Protein AF-A0A815MAZ8-F1 (afdb_monomer)

Organism: NCBI:txid392033

Nearest PDB structures (foldseek):
  8f6m-assembly1_H  TM=9.316E-01  e=6.338E-05  Oryctolagus cuniculus
  8f6m-assembly1_G  TM=9.342E-01  e=8.977E-05  Oryctolagus cuniculus
  3h6o-assembly1_C  TM=9.702E-01  e=1.461E-04  Homo sapiens
  3n25-assembly2_H  TM=9.374E-01  e=1.032E-04  Oryctolagus cuniculus
  4fxj-assembly1_A  TM=9.429E-01  e=1.271E-04  Homo sapiens

Sequence (74 aa):
LEVEADVEFKQHNISTSQALAMSDWLIDVDTRVNEAIRFAKERGFCSPGDAVIVVTGWRPGHGTTNTLRIIYAD

InterPro domains:
  IPR015795 Pyruvate kinase, C-terminal [PF02887] (27-71)
  IPR036918 Pyruvate kinase, C-terminal domain superfamily [G3DSA:3.40.1380.20] (7-73)
  IPR036918 Pyruvate kinase, C-terminal domain superfamily [SSF52935] (22-72)

Solvent-accessible surface area (backbone atoms only — not comparable to full-atom values): 5059 Å² total; per-residue (Å²): 132,85,78,79,73,80,86,79,89,84,88,82,92,82,82,80,90,73,80,66,81,94,79,48,68,66,61,53,51,52,52,54,50,52,53,50,51,52,53,31,42,77,70,67,76,47,52,70,71,37,81,42,82,46,79,41,46,92,59,90,74,84,92,46,77,79,40,79,46,81,45,64,39,116

Structure (mmCIF, N/CA/C/O backbone):
data_AF-A0A815MAZ8-F1
#
_entry.id   AF-A0A815MAZ8-F1
#
loop_
_atom_site.group_PDB
_atom_site.id
_atom_site.type_symbol
_atom_site.label_atom_id
_atom_site.label_alt_id
_atom_site.label_comp_id
_atom_site.label_asym_id
_atom_site.label_entity_id
_atom_site.label_seq_id
_atom_site.pdbx_PDB_ins_code
_atom_site.Cartn_x
_atom_site.Cartn_y
_atom_site.Cartn_z
_atom_site.occupancy
_atom_site.B_iso_or_equiv
_atom_site.auth_seq_id
_atom_site.auth_comp_id
_atom_site.auth_asym_id
_atom_site.auth_atom_id
_atom_site.pdbx_PDB_model_num
ATOM 1 N N . LEU A 1 1 ? -36.965 -8.617 10.816 1.00 50.84 1 LEU A N 1
ATOM 2 C CA . LEU A 1 1 ? -36.715 -8.146 9.441 1.00 50.84 1 LEU A CA 1
ATOM 3 C C . LEU A 1 1 ? -35.212 -8.030 9.328 1.00 50.84 1 LEU A C 1
ATOM 5 O O . LEU A 1 1 ? -34.650 -7.117 9.918 1.00 50.84 1 LEU A O 1
ATOM 9 N N . GLU A 1 2 ? -34.565 -9.030 8.739 1.00 55.59 2 GLU A N 1
ATOM 10 C CA . GLU A 1 2 ? -33.144 -8.925 8.414 1.00 55.59 2 GLU A CA 1
ATOM 11 C C . GLU A 1 2 ? -33.020 -7.825 7.364 1.00 55.59 2 GLU A C 1
ATOM 13 O O . GLU A 1 2 ? -33.680 -7.868 6.327 1.00 55.59 2 GLU A O 1
ATOM 18 N N . VAL A 1 3 ? -32.277 -6.775 7.698 1.00 62.97 3 VAL A N 1
ATOM 19 C CA . VAL A 1 3 ? -31.915 -5.755 6.723 1.00 62.97 3 VAL A CA 1
ATOM 20 C C . VAL A 1 3 ? -30.807 -6.394 5.903 1.00 62.97 3 VAL A C 1
ATOM 22 O O . VAL A 1 3 ? -29.665 -6.447 6.357 1.00 62.97 3 VAL A O 1
ATOM 25 N N . GLU A 1 4 ? -31.150 -6.956 4.745 1.00 60.50 4 GLU A N 1
ATOM 26 C CA . GLU A 1 4 ? -30.133 -7.272 3.749 1.00 60.50 4 GLU A CA 1
ATOM 27 C C . GLU A 1 4 ? -29.483 -5.946 3.359 1.00 60.50 4 GLU A C 1
ATOM 29 O O . GLU A 1 4 ? -30.111 -5.069 2.768 1.00 60.50 4 GLU A O 1
ATOM 34 N N . ALA A 1 5 ? -28.243 -5.750 3.797 1.00 68.00 5 ALA A N 1
ATOM 35 C CA . ALA A 1 5 ? -27.439 -4.652 3.307 1.00 68.00 5 ALA A CA 1
ATOM 36 C C . ALA A 1 5 ? -27.086 -4.968 1.852 1.00 68.00 5 ALA A C 1
ATOM 38 O O . ALA A 1 5 ? -26.435 -5.980 1.583 1.00 68.00 5 ALA A O 1
ATOM 39 N N . ASP A 1 6 ? -27.516 -4.116 0.924 1.00 72.94 6 ASP A N 1
ATOM 40 C CA . ASP A 1 6 ? -27.109 -4.212 -0.473 1.00 72.94 6 ASP A CA 1
ATOM 41 C C . ASP A 1 6 ? -25.575 -4.179 -0.564 1.00 72.94 6 ASP A C 1
ATOM 43 O O . ASP A 1 6 ? -24.918 -3.239 -0.107 1.00 72.94 6 ASP A O 1
ATOM 47 N N . VAL A 1 7 ? -24.986 -5.228 -1.143 1.00 72.94 7 VAL A N 1
ATOM 48 C CA . VAL A 1 7 ? -23.544 -5.283 -1.398 1.00 72.94 7 VAL A CA 1
ATOM 49 C C . VAL A 1 7 ? -23.232 -4.366 -2.578 1.00 72.94 7 VAL A C 1
ATOM 51 O O . VAL A 1 7 ? -23.528 -4.686 -3.729 1.00 72.94 7 VAL A O 1
ATOM 54 N N . GLU A 1 8 ? -22.616 -3.219 -2.301 1.00 74.44 8 GLU A N 1
ATOM 55 C CA . GLU A 1 8 ? -22.230 -2.255 -3.331 1.00 74.44 8 GLU A CA 1
ATOM 56 C C . GLU A 1 8 ? -20.773 -2.477 -3.778 1.00 74.44 8 GLU A C 1
ATOM 58 O O . GLU A 1 8 ? -19.828 -2.283 -3.011 1.00 74.44 8 GLU A O 1
ATOM 63 N N . PHE A 1 9 ? -20.571 -2.854 -5.044 1.00 79.50 9 PHE A N 1
ATOM 64 C CA . PHE A 1 9 ? -19.238 -2.953 -5.648 1.00 79.50 9 PHE A CA 1
ATOM 65 C C . PHE A 1 9 ? -18.760 -1.573 -6.127 1.00 79.50 9 PHE A C 1
ATOM 67 O O . PHE A 1 9 ? -19.371 -0.980 -7.016 1.00 79.50 9 PHE A O 1
ATOM 74 N N . LYS A 1 10 ? -17.642 -1.069 -5.580 1.00 83.81 10 LYS A N 1
ATOM 75 C CA . LYS A 1 10 ? -17.060 0.242 -5.936 1.00 83.81 10 LYS A CA 1
ATOM 76 C C . LYS A 1 10 ? -15.662 0.106 -6.528 1.00 83.81 10 LYS A C 1
ATOM 78 O O . LYS A 1 10 ? -14.774 -0.464 -5.903 1.00 83.81 10 LYS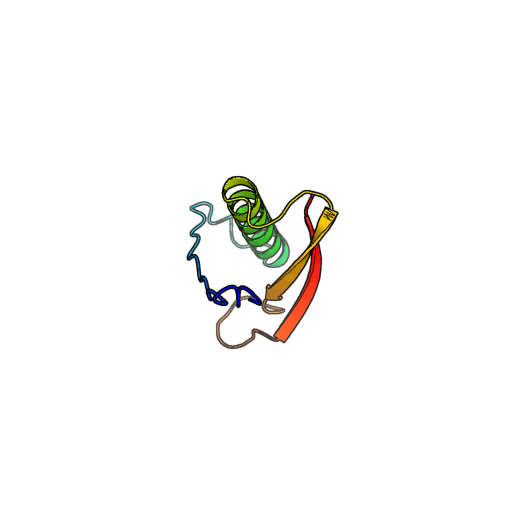 A O 1
ATOM 83 N N . GLN A 1 11 ? -15.451 0.702 -7.702 1.00 89.50 11 GLN A N 1
ATOM 84 C CA . GLN A 1 11 ? -14.127 0.898 -8.292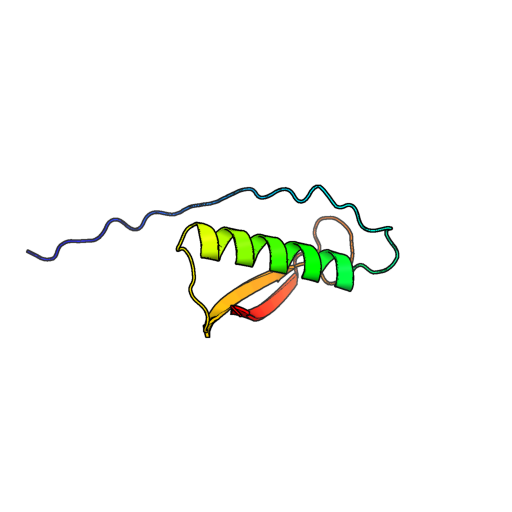 1.00 89.50 11 GLN A CA 1
ATOM 85 C C . GLN A 1 11 ? -13.815 2.394 -8.364 1.00 89.50 11 GLN A C 1
ATOM 87 O O . GLN A 1 11 ? -14.585 3.172 -8.927 1.00 89.50 11 GLN A O 1
ATOM 92 N N . HIS A 1 12 ? -12.658 2.790 -7.833 1.00 90.00 12 HIS A N 1
ATOM 93 C CA . HIS A 1 12 ? -12.156 4.159 -7.911 1.00 90.00 12 HIS A CA 1
ATOM 94 C C . HIS A 1 12 ? -10.850 4.193 -8.700 1.00 90.00 12 HIS A C 1
ATOM 96 O O . HIS A 1 12 ? -9.886 3.515 -8.352 1.00 90.00 12 HIS A O 1
ATOM 102 N N . ASN A 1 13 ? -10.816 5.002 -9.758 1.00 89.44 13 ASN A N 1
ATOM 103 C CA . ASN A 1 13 ? -9.603 5.229 -10.532 1.00 89.44 13 ASN A CA 1
ATOM 104 C C . ASN A 1 13 ? -8.813 6.372 -9.890 1.00 89.44 13 ASN A C 1
ATOM 106 O O . ASN A 1 13 ? -9.333 7.476 -9.734 1.00 89.44 13 ASN A O 1
ATOM 110 N N . ILE A 1 14 ? -7.562 6.099 -9.530 1.00 87.50 14 ILE A N 1
ATOM 111 C CA . ILE A 1 14 ? -6.656 7.057 -8.897 1.00 87.50 14 ILE A CA 1
ATOM 112 C C . ILE A 1 14 ? -5.481 7.256 -9.849 1.00 87.50 14 ILE A C 1
ATOM 114 O O . ILE A 1 14 ? -4.889 6.290 -10.329 1.00 87.50 14 ILE A O 1
ATOM 118 N N . SER A 1 15 ? -5.152 8.508 -10.143 1.00 82.56 15 SER A N 1
ATOM 119 C CA . SER A 1 15 ? -3.982 8.863 -10.942 1.00 82.56 15 SER A CA 1
ATOM 120 C C . SER A 1 15 ? -3.012 9.632 -10.064 1.00 82.56 15 SER A C 1
ATOM 122 O O . SER A 1 15 ? -3.399 10.607 -9.427 1.00 82.56 15 SER A O 1
ATOM 124 N N . THR A 1 16 ? -1.757 9.197 -10.032 1.00 71.81 16 THR A N 1
ATOM 125 C CA . THR A 1 16 ? -0.675 9.947 -9.391 1.00 71.81 16 THR A CA 1
ATOM 126 C C . THR A 1 16 ? 0.063 10.713 -10.484 1.00 71.81 16 THR A C 1
ATOM 128 O O . THR A 1 16 ? 0.357 10.175 -11.552 1.00 71.81 16 THR A O 1
ATOM 131 N N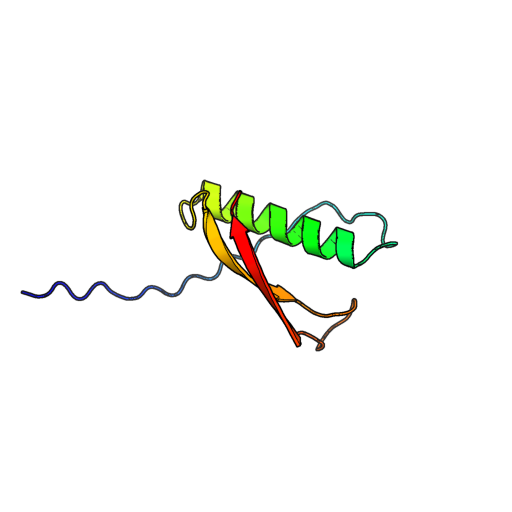 . SER A 1 17 ? 0.302 12.002 -10.247 1.00 59.19 17 SER A N 1
ATOM 132 C CA . SER A 1 17 ? 0.979 12.896 -11.191 1.00 59.19 17 SER A CA 1
ATOM 133 C C . SER A 1 17 ? 2.503 12.783 -11.130 1.00 59.19 17 SER A C 1
ATOM 135 O O . SER A 1 17 ? 3.196 13.470 -11.878 1.00 59.19 17 SER A O 1
ATOM 137 N N . GLN A 1 18 ? 3.043 11.954 -10.232 1.00 55.78 18 GLN A N 1
ATOM 138 C CA . GLN A 1 18 ? 4.476 11.857 -10.008 1.00 55.78 18 GLN A CA 1
ATOM 139 C C . GLN A 1 18 ? 5.034 10.653 -10.766 1.00 55.78 18 GLN A C 1
ATOM 141 O O . GLN A 1 18 ? 5.194 9.566 -10.221 1.00 55.78 18 GLN A O 1
ATOM 146 N N . ALA A 1 19 ? 5.343 10.866 -12.046 1.00 53.59 19 ALA A N 1
ATOM 147 C CA . ALA A 1 19 ? 6.253 9.988 -12.765 1.00 53.59 19 ALA A CA 1
ATOM 148 C C . ALA A 1 19 ? 7.643 10.149 -12.131 1.00 53.59 19 ALA A C 1
ATOM 150 O O . ALA A 1 19 ?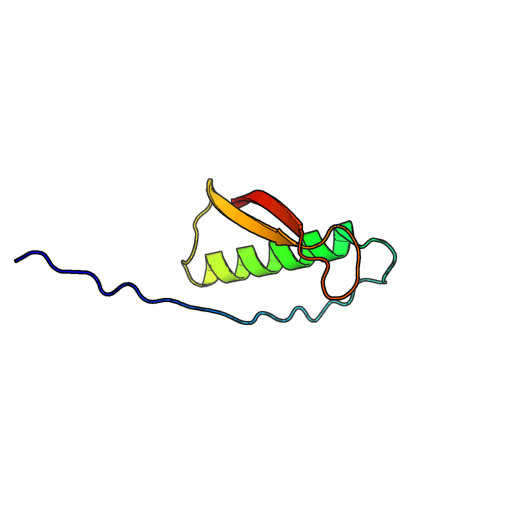 8.388 11.072 -12.465 1.00 53.59 19 ALA A O 1
ATOM 151 N N . LEU A 1 20 ? 7.965 9.303 -11.150 1.00 56.12 20 LEU A N 1
ATOM 152 C CA . LEU A 1 20 ? 9.325 9.210 -10.631 1.00 56.12 20 LEU A CA 1
ATOM 153 C C . LEU A 1 20 ? 10.248 8.835 -11.796 1.00 56.12 20 LEU A C 1
ATOM 155 O O . LEU A 1 20 ? 9.864 8.063 -12.678 1.00 56.12 20 LEU A O 1
ATOM 159 N N . ALA A 1 21 ? 11.452 9.411 -11.830 1.00 57.56 21 ALA A N 1
ATOM 160 C CA . ALA A 1 21 ? 12.457 9.046 -12.820 1.00 57.56 21 ALA A CA 1
ATOM 161 C C . ALA A 1 21 ? 12.609 7.515 -12.811 1.00 57.56 21 ALA A C 1
ATOM 163 O O . ALA A 1 21 ? 12.944 6.927 -11.786 1.00 57.56 21 ALA A O 1
ATOM 164 N N . MET A 1 22 ? 12.258 6.896 -13.941 1.00 55.09 22 MET A N 1
ATOM 165 C CA . MET A 1 22 ? 12.056 5.460 -14.151 1.00 55.09 22 MET A CA 1
ATOM 166 C C . MET A 1 22 ? 13.337 4.626 -13.956 1.00 55.09 22 MET A C 1
ATOM 168 O O . MET A 1 22 ? 13.833 4.040 -14.915 1.00 55.09 22 MET A O 1
ATOM 172 N N . SER A 1 23 ? 13.915 4.565 -12.757 1.00 63.00 23 SER A N 1
ATOM 173 C CA . SER A 1 23 ? 15.042 3.661 -12.489 1.00 63.00 23 SER A CA 1
ATOM 174 C C . SER A 1 23 ? 14.716 2.534 -11.517 1.00 63.00 23 SER A C 1
ATOM 176 O O . SER A 1 23 ? 15.441 1.545 -11.523 1.00 63.00 23 SER A O 1
ATOM 178 N N . ASP A 1 24 ? 13.622 2.612 -10.751 1.00 79.50 24 ASP A N 1
ATOM 179 C CA . ASP A 1 24 ? 13.222 1.515 -9.864 1.00 79.50 24 ASP A CA 1
ATOM 180 C C . ASP A 1 24 ? 11.704 1.271 -9.872 1.00 79.50 24 ASP A C 1
ATOM 182 O O . ASP A 1 24 ? 10.905 2.040 -9.335 1.00 79.50 24 ASP A O 1
ATOM 186 N N . TRP A 1 25 ? 11.314 0.166 -10.510 1.00 82.62 25 TRP A N 1
ATOM 187 C CA . TRP A 1 25 ? 9.932 -0.311 -10.589 1.00 82.62 25 TRP A CA 1
ATOM 188 C C . TRP A 1 25 ? 9.309 -0.547 -9.212 1.00 82.62 25 TRP A C 1
ATOM 190 O O . TRP A 1 25 ? 8.118 -0.301 -9.034 1.00 82.62 25 TRP A O 1
ATOM 200 N N . LEU A 1 26 ? 10.094 -1.016 -8.238 1.00 84.25 26 LEU A N 1
ATOM 201 C CA . LEU A 1 26 ? 9.579 -1.310 -6.903 1.00 84.25 26 LEU A CA 1
ATOM 202 C C . LEU A 1 26 ? 9.196 -0.018 -6.178 1.00 84.25 26 LEU A C 1
ATOM 204 O O . LEU A 1 26 ? 8.115 0.053 -5.596 1.00 84.25 26 LEU A O 1
ATOM 208 N N . ILE A 1 27 ? 10.027 1.022 -6.300 1.00 86.94 27 ILE A N 1
ATOM 209 C CA . ILE A 1 27 ? 9.755 2.344 -5.720 1.00 86.94 27 ILE A CA 1
ATOM 210 C C . ILE A 1 27 ? 8.499 2.959 -6.347 1.00 86.94 27 ILE A C 1
ATOM 212 O O . ILE A 1 27 ? 7.653 3.495 -5.629 1.00 86.94 27 ILE A O 1
ATOM 216 N N . ASP A 1 28 ? 8.340 2.859 -7.670 1.00 86.62 28 ASP A N 1
ATOM 217 C CA . ASP A 1 28 ? 7.137 3.341 -8.360 1.0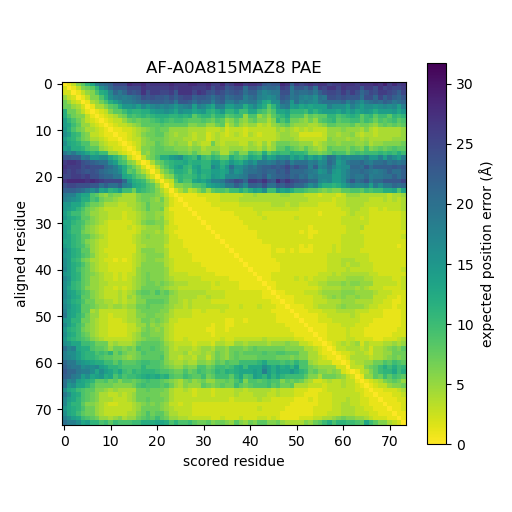0 86.62 28 ASP A CA 1
ATOM 218 C C . ASP A 1 28 ? 5.870 2.615 -7.881 1.00 86.62 28 ASP A C 1
ATOM 220 O O . ASP A 1 28 ? 4.871 3.252 -7.537 1.00 86.62 28 ASP A O 1
ATOM 224 N N . VAL A 1 29 ? 5.914 1.281 -7.814 1.00 88.88 29 VAL A N 1
ATOM 225 C CA . VAL A 1 29 ? 4.787 0.468 -7.345 1.00 88.88 29 VAL A CA 1
ATOM 226 C C . VAL A 1 29 ? 4.409 0.835 -5.913 1.00 88.88 29 VAL A C 1
ATOM 228 O O . VAL A 1 29 ? 3.232 1.081 -5.649 1.00 88.88 29 VAL A O 1
ATOM 231 N N . ASP A 1 30 ? 5.376 0.901 -5.001 1.00 89.81 30 ASP A N 1
ATOM 232 C CA . ASP A 1 30 ? 5.095 1.190 -3.595 1.00 89.81 30 ASP A CA 1
ATOM 233 C C . ASP A 1 30 ? 4.604 2.635 -3.401 1.00 89.81 30 ASP A C 1
ATOM 235 O O . ASP A 1 30 ? 3.680 2.870 -2.623 1.00 89.81 30 ASP A O 1
ATOM 239 N N . THR A 1 31 ? 5.101 3.595 -4.190 1.00 90.06 31 THR A N 1
ATOM 240 C CA . THR A 1 31 ? 4.577 4.973 -4.200 1.00 90.06 31 THR A CA 1
ATOM 241 C C . THR A 1 31 ? 3.102 5.002 -4.609 1.00 90.06 31 THR A C 1
ATOM 243 O O . THR A 1 31 ? 2.281 5.623 -3.932 1.00 90.06 31 THR A O 1
ATOM 246 N N . ARG A 1 32 ? 2.725 4.284 -5.677 1.00 90.50 32 ARG A N 1
ATOM 247 C CA . ARG A 1 32 ? 1.324 4.203 -6.130 1.00 90.50 32 ARG A CA 1
ATOM 248 C C . ARG A 1 32 ? 0.417 3.515 -5.114 1.00 90.50 32 ARG A C 1
ATOM 250 O O . ARG A 1 32 ? -0.722 3.939 -4.930 1.00 90.50 32 ARG A O 1
ATOM 257 N N . VAL A 1 33 ? 0.915 2.473 -4.452 1.00 92.50 33 VAL A N 1
ATOM 258 C CA . VAL A 1 33 ? 0.189 1.771 -3.386 1.00 92.50 33 VAL A CA 1
ATOM 259 C C . VAL A 1 33 ? -0.070 2.708 -2.206 1.00 92.50 33 VAL A C 1
ATOM 261 O O . VAL A 1 33 ? -1.208 2.800 -1.750 1.00 92.50 33 VAL A O 1
ATOM 264 N N . ASN A 1 34 ? 0.935 3.463 -1.762 1.00 92.31 34 ASN A N 1
ATOM 265 C CA . ASN A 1 34 ? 0.790 4.404 -0.651 1.00 92.31 34 ASN A CA 1
ATOM 266 C C . ASN A 1 34 ? -0.215 5.524 -0.955 1.00 92.31 34 ASN A C 1
ATOM 268 O O . ASN A 1 34 ? -1.054 5.846 -0.112 1.00 92.31 34 ASN A O 1
ATOM 272 N N . GLU A 1 35 ? -0.194 6.073 -2.171 1.00 92.81 35 GLU A N 1
ATOM 273 C CA . GLU A 1 35 ? -1.190 7.055 -2.619 1.00 92.81 35 GLU A CA 1
ATOM 274 C C . GLU A 1 35 ? -2.614 6.471 -2.623 1.00 92.81 35 GLU A C 1
ATOM 276 O O . GLU A 1 35 ? -3.558 7.130 -2.180 1.00 92.81 35 GLU A O 1
ATOM 281 N N . ALA A 1 36 ? -2.778 5.216 -3.059 1.00 93.56 36 ALA A N 1
ATOM 282 C CA . ALA A 1 36 ? -4.071 4.535 -3.041 1.00 93.56 36 ALA A CA 1
ATOM 283 C C . ALA A 1 36 ? -4.592 4.295 -1.614 1.00 93.56 36 ALA A C 1
ATOM 285 O O . ALA A 1 36 ? -5.777 4.505 -1.355 1.00 93.56 36 ALA A O 1
ATOM 286 N N . ILE A 1 37 ? -3.720 3.914 -0.674 1.00 94.19 37 ILE A N 1
ATOM 287 C CA . ILE A 1 37 ? -4.085 3.739 0.741 1.00 94.19 37 ILE A CA 1
ATOM 288 C C . ILE A 1 37 ? -4.437 5.085 1.374 1.00 94.19 37 ILE A C 1
ATOM 290 O O . ILE A 1 37 ? -5.419 5.169 2.108 1.00 94.19 37 ILE A O 1
ATOM 294 N N . ARG A 1 38 ? -3.695 6.162 1.075 1.00 93.56 38 ARG A N 1
ATOM 295 C CA . ARG A 1 38 ? -4.045 7.510 1.554 1.00 93.56 38 ARG A CA 1
ATOM 296 C C . ARG A 1 38 ? -5.441 7.911 1.081 1.00 93.56 38 ARG A C 1
ATOM 298 O O . ARG A 1 38 ? -6.265 8.299 1.903 1.00 93.56 38 ARG A O 1
ATOM 305 N N . PHE A 1 39 ? -5.726 7.739 -0.209 1.00 93.81 39 PHE A N 1
ATOM 306 C CA . PHE A 1 39 ? -7.053 7.997 -0.769 1.00 93.81 39 PHE A CA 1
ATOM 307 C C . PHE A 1 39 ? -8.141 7.141 -0.104 1.00 93.81 39 PHE A C 1
ATOM 309 O O . PHE A 1 39 ? -9.212 7.647 0.227 1.00 93.81 39 PHE A O 1
ATOM 316 N N . ALA A 1 40 ? -7.878 5.850 0.119 1.00 93.50 40 ALA A N 1
ATOM 317 C CA . ALA A 1 40 ? -8.818 4.948 0.776 1.00 93.50 40 ALA A CA 1
ATOM 318 C C . ALA A 1 40 ? -9.128 5.392 2.217 1.00 93.50 40 ALA A C 1
ATOM 320 O O . ALA A 1 40 ? -10.301 5.435 2.592 1.00 93.50 40 ALA A O 1
ATOM 321 N N . LYS A 1 41 ? -8.111 5.809 2.983 1.00 93.94 41 LYS A N 1
ATOM 322 C CA . LYS A 1 41 ? -8.273 6.371 4.334 1.00 93.94 41 LYS A CA 1
ATOM 323 C C . LYS A 1 41 ? -9.092 7.663 4.325 1.00 93.94 41 LYS A C 1
ATOM 325 O O . LYS A 1 41 ? -10.043 7.787 5.089 1.00 93.94 41 LYS A O 1
ATOM 330 N N . GLU A 1 42 ? -8.790 8.598 3.421 1.00 94.19 42 GLU A N 1
ATOM 331 C CA . GLU A 1 42 ? -9.537 9.861 3.274 1.00 94.19 42 GLU A CA 1
ATOM 332 C C . GLU A 1 42 ? -11.021 9.642 2.926 1.00 94.19 42 GLU A C 1
ATOM 334 O O . GLU A 1 42 ? -11.876 10.447 3.296 1.00 94.19 42 GLU A O 1
ATOM 339 N N . ARG A 1 43 ? -11.343 8.547 2.227 1.00 92.69 43 ARG A N 1
ATOM 340 C CA . ARG A 1 43 ? -12.719 8.153 1.885 1.00 92.69 43 ARG A CA 1
ATOM 341 C C . ARG A 1 43 ? -13.399 7.271 2.935 1.00 92.69 43 ARG A C 1
ATOM 343 O O . ARG A 1 43 ? -14.578 6.969 2.768 1.00 92.69 43 ARG A O 1
ATOM 350 N N . GLY A 1 44 ? -12.686 6.861 3.985 1.00 92.69 44 GLY A N 1
ATOM 351 C CA . GLY A 1 44 ? -13.194 5.947 5.009 1.00 92.69 44 GLY A CA 1
ATOM 352 C C . GLY A 1 44 ? -13.359 4.500 4.532 1.00 92.69 44 GLY A C 1
ATOM 353 O O . GLY A 1 44 ? -14.161 3.767 5.098 1.00 92.69 44 GLY A O 1
ATOM 354 N N . PHE A 1 45 ? -12.641 4.085 3.481 1.00 91.12 45 PHE A N 1
ATOM 355 C CA . PHE A 1 45 ? -12.659 2.703 2.983 1.00 91.12 45 PHE A CA 1
ATOM 356 C C . PHE A 1 45 ? -11.772 1.757 3.801 1.00 91.12 45 PHE A C 1
ATOM 358 O O . PHE A 1 45 ? -12.018 0.555 3.802 1.00 91.12 45 PHE A O 1
ATOM 365 N N . CYS A 1 46 ? -10.749 2.283 4.476 1.00 91.94 46 CYS A N 1
ATOM 366 C CA . CYS A 1 46 ? -9.925 1.546 5.432 1.00 91.94 46 CYS A CA 1
ATOM 367 C C . CYS A 1 46 ? -9.444 2.464 6.564 1.00 91.94 46 CYS A C 1
ATOM 369 O O . CYS A 1 46 ? -9.381 3.686 6.403 1.00 91.94 46 CYS A O 1
ATOM 371 N N . SER A 1 47 ? -9.103 1.863 7.699 1.00 94.75 47 SER A N 1
ATOM 372 C CA . SER A 1 47 ? -8.528 2.500 8.886 1.00 94.75 47 SER A CA 1
ATOM 373 C C . SER A 1 47 ? -7.108 1.982 9.157 1.00 94.75 47 SER A C 1
ATOM 375 O O . SER A 1 47 ? -6.739 0.916 8.656 1.00 94.75 47 SER A O 1
ATOM 377 N N . PRO A 1 48 ? -6.294 2.697 9.958 1.00 95.69 48 PRO A N 1
ATOM 378 C CA . PRO A 1 48 ? -5.007 2.182 10.416 1.00 95.69 48 PRO A CA 1
ATOM 379 C C . PRO A 1 48 ? -5.150 0.805 11.079 1.00 95.69 48 PRO A C 1
ATOM 381 O O . PRO A 1 48 ? -6.004 0.613 11.944 1.00 95.69 48 PRO A O 1
ATOM 384 N N . GLY A 1 49 ? -4.310 -0.144 10.676 1.00 95.62 49 GLY A N 1
ATOM 385 C CA . GLY A 1 49 ? -4.336 -1.538 11.118 1.00 95.62 49 GLY A CA 1
ATOM 386 C C . GLY A 1 49 ? -5.199 -2.477 10.269 1.00 95.62 49 GLY A C 1
ATOM 387 O O . GLY A 1 49 ? -5.102 -3.690 10.453 1.00 95.62 49 GLY A O 1
ATOM 388 N N . ASP A 1 50 ? -5.991 -1.970 9.319 1.00 96.56 50 ASP A N 1
ATOM 389 C CA . ASP A 1 50 ? -6.767 -2.826 8.417 1.00 96.56 50 ASP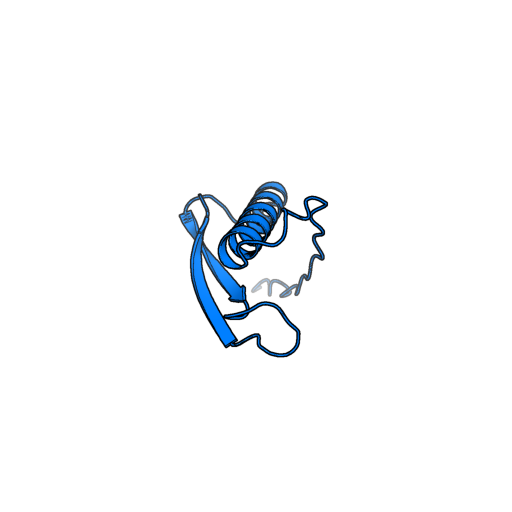 A CA 1
ATOM 390 C C . ASP A 1 50 ? -5.861 -3.525 7.396 1.00 96.56 50 ASP A C 1
ATOM 392 O O . ASP A 1 50 ? -4.903 -2.948 6.870 1.00 96.56 50 ASP A O 1
ATOM 396 N N . ALA A 1 51 ? -6.189 -4.778 7.076 1.00 96.62 51 ALA A N 1
ATOM 397 C CA . ALA A 1 51 ? -5.499 -5.535 6.040 1.00 96.62 51 ALA A CA 1
ATOM 398 C C . ALA A 1 51 ? -5.938 -5.079 4.638 1.00 96.62 51 ALA A C 1
ATOM 400 O O . ALA A 1 51 ? -7.126 -5.046 4.317 1.00 96.62 51 ALA A O 1
ATOM 401 N N . VAL A 1 52 ? -4.967 -4.795 3.773 1.00 96.19 52 VAL A N 1
ATOM 402 C CA . VAL A 1 52 ? -5.155 -4.371 2.382 1.00 96.19 52 VAL A CA 1
ATOM 403 C C . VAL A 1 52 ? -4.477 -5.373 1.451 1.00 96.19 52 VAL A C 1
ATOM 405 O O . VAL A 1 52 ? -3.308 -5.723 1.627 1.00 96.19 52 VAL A O 1
ATOM 408 N N . ILE A 1 53 ? -5.205 -5.821 0.426 1.00 96.50 53 ILE A N 1
ATOM 409 C CA . ILE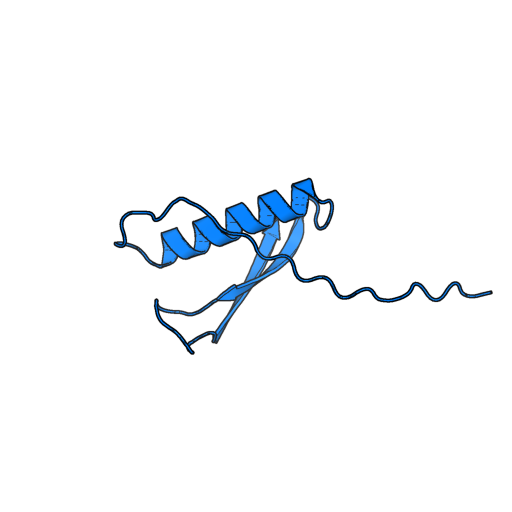 A 1 53 ? -4.663 -6.685 -0.626 1.00 96.50 53 ILE A CA 1
ATOM 410 C C . ILE A 1 53 ? -4.149 -5.818 -1.774 1.00 96.50 53 ILE A C 1
ATOM 412 O O . ILE A 1 53 ? -4.899 -5.065 -2.392 1.00 96.50 53 ILE A O 1
ATOM 416 N N . VAL A 1 54 ? -2.869 -5.966 -2.094 1.00 94.75 54 VAL A N 1
ATOM 417 C CA . VAL A 1 54 ? -2.201 -5.281 -3.201 1.00 94.75 54 VAL A CA 1
ATOM 418 C C . VAL A 1 54 ? -1.932 -6.277 -4.319 1.00 94.75 54 VAL A C 1
ATOM 420 O O . VAL A 1 54 ? -1.248 -7.279 -4.110 1.00 94.75 54 VAL A O 1
ATOM 423 N N . VAL A 1 55 ? -2.437 -5.976 -5.515 1.00 94.06 55 VAL A N 1
ATOM 424 C CA . VAL A 1 55 ? -2.279 -6.808 -6.714 1.00 94.06 55 VAL A CA 1
ATOM 425 C C . VAL A 1 55 ? -1.448 -6.051 -7.749 1.00 94.06 55 VAL A C 1
ATOM 427 O O . VAL A 1 55 ? -1.852 -4.993 -8.228 1.00 94.06 55 VAL A O 1
ATOM 430 N N . THR A 1 56 ? -0.265 -6.571 -8.078 1.00 91.50 56 THR A N 1
ATOM 431 C CA . THR A 1 56 ? 0.716 -5.915 -8.960 1.00 91.50 56 THR A CA 1
ATOM 432 C C . THR A 1 56 ? 1.421 -6.924 -9.872 1.00 91.50 56 THR A C 1
ATOM 434 O O . THR A 1 56 ? 1.173 -8.131 -9.819 1.00 91.50 56 THR A O 1
ATOM 437 N N . GLY A 1 57 ? 2.291 -6.427 -10.755 1.00 89.31 57 GLY A N 1
ATOM 438 C CA . GLY A 1 57 ? 3.206 -7.253 -11.539 1.00 89.31 57 GLY A CA 1
ATOM 439 C C . GLY A 1 57 ? 4.638 -7.214 -11.020 1.00 89.31 57 GLY A C 1
ATOM 440 O O . GLY A 1 57 ? 5.071 -6.231 -10.420 1.00 89.31 57 GLY A O 1
ATOM 441 N N . TRP A 1 58 ? 5.396 -8.278 -11.281 1.00 81.88 58 TRP A N 1
ATOM 442 C CA . TRP A 1 58 ? 6.805 -8.384 -10.872 1.00 81.88 58 TRP A CA 1
ATOM 443 C C . TRP A 1 58 ? 7.767 -7.483 -11.666 1.00 81.88 58 TRP A C 1
ATOM 445 O O . TRP A 1 58 ? 8.897 -7.267 -11.237 1.00 81.88 58 TRP A O 1
ATOM 455 N N . ARG A 1 59 ? 7.331 -6.958 -12.816 1.00 81.81 59 ARG A N 1
ATOM 456 C CA . ARG A 1 59 ? 8.106 -6.074 -13.697 1.00 81.81 59 ARG A CA 1
ATOM 457 C C . ARG A 1 59 ? 7.197 -5.045 -14.380 1.00 81.81 59 ARG A C 1
ATOM 459 O O . ARG A 1 59 ? 5.995 -5.311 -14.489 1.00 81.81 59 ARG A O 1
ATOM 466 N N . PRO A 1 60 ? 7.746 -3.931 -14.900 1.00 82.50 60 PRO A N 1
ATOM 467 C CA . PRO A 1 60 ? 6.977 -2.999 -15.714 1.00 82.50 60 PRO A CA 1
ATOM 468 C C . PRO A 1 60 ? 6.499 -3.657 -17.013 1.00 82.50 60 PRO A C 1
ATOM 470 O O . PRO A 1 60 ? 7.195 -4.484 -17.606 1.00 82.50 60 PRO A O 1
ATOM 473 N N . GLY A 1 61 ? 5.314 -3.257 -17.468 1.00 78.44 61 GLY A N 1
ATOM 474 C CA . GLY A 1 61 ? 4.699 -3.751 -18.698 1.00 78.44 61 GLY A CA 1
ATOM 475 C C . GLY A 1 61 ? 3.270 -4.246 -18.493 1.00 78.44 61 GLY A C 1
ATOM 476 O O . GLY A 1 61 ? 2.767 -4.351 -17.377 1.00 78.44 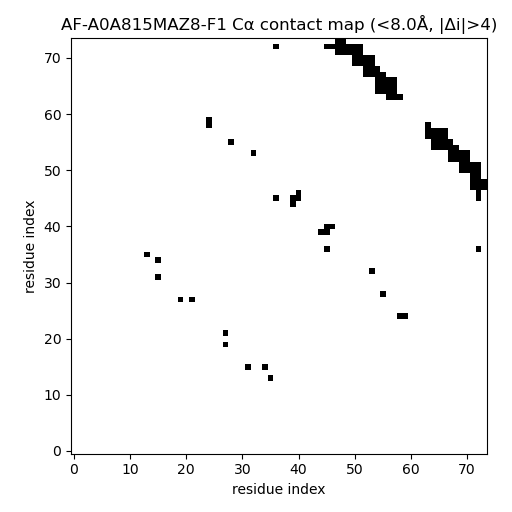61 GLY A O 1
ATOM 477 N N . HIS A 1 62 ? 2.594 -4.525 -19.602 1.00 75.81 62 HIS A N 1
ATOM 478 C CA . HIS A 1 62 ? 1.221 -5.020 -19.605 1.00 75.81 62 HIS A CA 1
ATOM 479 C C . HIS A 1 62 ? 1.166 -6.552 -19.482 1.00 75.81 62 HIS A C 1
ATOM 481 O O . HIS A 1 62 ? 2.067 -7.263 -19.928 1.00 75.81 62 HIS A O 1
ATOM 487 N N . GLY A 1 63 ? 0.066 -7.075 -18.933 1.00 79.50 63 GLY A N 1
ATOM 488 C CA . GLY A 1 63 ? -0.247 -8.511 -18.957 1.00 79.50 63 GLY A CA 1
ATOM 489 C C . GLY A 1 63 ? 0.517 -9.381 -17.955 1.00 79.50 63 GLY A C 1
ATOM 490 O O . GLY A 1 63 ? 0.417 -10.601 -18.022 1.00 79.50 63 GLY A O 1
ATOM 491 N N . THR A 1 64 ? 1.262 -8.789 -17.019 1.00 76.56 64 THR A N 1
ATOM 492 C CA . THR A 1 64 ? 2.011 -9.523 -15.985 1.00 76.56 64 THR A CA 1
ATOM 493 C C . THR A 1 64 ? 1.500 -9.231 -14.578 1.00 76.56 64 THR A C 1
ATOM 495 O O . THR A 1 64 ? 2.302 -9.024 -13.679 1.00 76.56 64 THR A O 1
ATOM 498 N N . THR A 1 65 ? 0.183 -9.185 -14.370 1.00 83.44 65 THR A N 1
ATOM 499 C CA . THR A 1 65 ? -0.406 -9.051 -13.027 1.00 83.44 65 THR A CA 1
ATOM 500 C C . THR A 1 65 ? -0.443 -10.420 -12.352 1.00 83.44 65 THR A C 1
ATOM 502 O O . THR A 1 65 ? -1.362 -11.202 -12.574 1.00 83.44 65 THR A O 1
ATOM 505 N N . ASN A 1 66 ? 0.593 -10.742 -11.582 1.00 90.69 66 ASN A N 1
ATOM 506 C CA . ASN A 1 66 ? 0.812 -12.084 -11.029 1.00 90.69 66 ASN A CA 1
ATOM 507 C C . ASN A 1 66 ? 1.295 -12.088 -9.570 1.00 90.69 66 ASN A C 1
ATOM 509 O O . ASN A 1 66 ? 1.570 -13.159 -9.033 1.00 90.69 66 ASN A O 1
ATOM 513 N N . THR A 1 67 ? 1.419 -10.921 -8.940 1.00 90.69 67 THR A N 1
ATOM 514 C CA . THR A 1 67 ? 1.902 -10.788 -7.565 1.00 90.69 67 THR A CA 1
ATOM 515 C C . THR A 1 67 ? 0.783 -10.258 -6.682 1.00 90.69 67 THR A C 1
ATOM 517 O O . THR A 1 67 ? 0.186 -9.223 -6.981 1.00 90.69 67 THR A O 1
ATOM 520 N N . LEU A 1 68 ? 0.526 -10.951 -5.574 1.00 94.75 68 LEU A N 1
ATOM 521 C CA . LEU A 1 68 ? -0.408 -10.529 -4.535 1.00 94.75 68 LEU A CA 1
ATOM 522 C C . LEU A 1 68 ? 0.350 -10.369 -3.216 1.00 94.75 68 LEU A C 1
ATOM 524 O O . LEU A 1 68 ? 1.133 -11.240 -2.838 1.00 94.75 68 LEU A O 1
ATOM 528 N N . ARG A 1 69 ? 0.119 -9.254 -2.521 1.00 94.31 69 ARG A N 1
ATOM 529 C CA . ARG A 1 69 ? 0.672 -8.965 -1.191 1.00 94.31 69 ARG A CA 1
ATOM 530 C C . ARG A 1 69 ? -0.465 -8.586 -0.247 1.00 94.31 69 ARG A C 1
ATOM 532 O O . ARG A 1 69 ? -1.386 -7.890 -0.664 1.00 94.31 69 ARG A O 1
ATOM 539 N N . ILE A 1 70 ? -0.379 -9.011 1.009 1.00 95.94 70 ILE A N 1
ATOM 540 C CA . ILE A 1 70 ? -1.207 -8.471 2.093 1.00 95.94 70 ILE A CA 1
ATOM 541 C C . ILE A 1 70 ? -0.320 -7.511 2.873 1.00 95.94 70 ILE A C 1
ATOM 543 O O . ILE A 1 70 ? 0.763 -7.894 3.315 1.00 95.94 70 ILE A O 1
ATOM 547 N N . 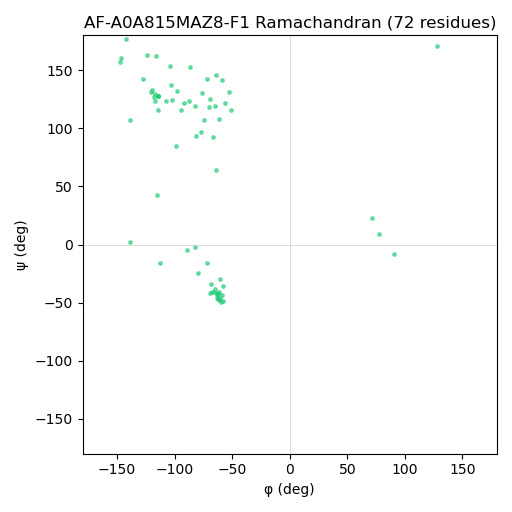ILE A 1 71 ? -0.770 -6.272 3.003 1.00 95.56 71 ILE A N 1
ATOM 548 C CA . ILE A 1 71 ? -0.123 -5.239 3.809 1.00 95.56 71 ILE A CA 1
ATOM 549 C C . ILE A 1 71 ? -1.129 -4.705 4.822 1.00 95.56 71 ILE A C 1
ATOM 551 O O . ILE A 1 71 ? -2.332 -4.903 4.659 1.00 95.56 71 ILE A O 1
ATOM 555 N N . TYR A 1 72 ? -0.646 -4.030 5.853 1.00 95.56 72 TYR A N 1
ATOM 556 C CA . TYR A 1 72 ? -1.502 -3.332 6.803 1.00 95.56 72 TYR A CA 1
ATOM 557 C C . TYR A 1 72 ? -1.452 -1.840 6.500 1.00 95.56 72 TYR A C 1
ATOM 559 O O . TYR A 1 72 ? -0.389 -1.315 6.173 1.00 95.56 72 TYR A O 1
ATOM 567 N N . ALA A 1 73 ? -2.607 -1.180 6.535 1.00 93.44 73 ALA A N 1
ATOM 568 C CA . ALA A 1 73 ? -2.666 0.263 6.384 1.00 93.44 73 ALA A CA 1
ATOM 569 C C . ALA A 1 73 ? -2.049 0.927 7.623 1.00 93.44 73 ALA A C 1
ATOM 571 O O . ALA A 1 73 ? -2.488 0.657 8.739 1.00 93.44 73 ALA A O 1
ATOM 572 N N . ASP A 1 74 ? -1.056 1.790 7.417 1.00 84.38 74 ASP A N 1
ATOM 573 C CA . ASP A 1 74 ? -0.492 2.637 8.479 1.00 84.38 74 ASP A CA 1
ATOM 574 C C . ASP A 1 74 ? -1.418 3.805 8.850 1.00 84.38 74 ASP A C 1
ATOM 576 O O . ASP A 1 74 ? -2.154 4.298 7.955 1.00 84.38 74 ASP A O 1
#

Secondary structure (DSSP, 8-state):
---------------------TT-HHHHHHHHHHHHHHHHHHTTS--TT-EEEEEEESSSSSS-EEEEEEEE--

Mean predicted aligned error: 7.21 Å

Radius of gyration: 15.2 Å; Cα contacts (8 Å, |Δi|>4): 59; chains: 1; bounding box: 52×25×31 Å

pLDDT: mean 83.67, std 12.99, range [50.84, 96.62]

Foldseek 3Di:
DPPPDPDDDDDDDDDDPDPDPPPDPVVVLVVVVLVVLVVCVVVVVDDFFDKDKDFAAPDDDPDRRDDIDIDGRD